Protein AF-A0A8X6ICJ5-F1 (afdb_monomer_lite)

Structure (mmCIF, N/CA/C/O backbone):
data_AF-A0A8X6ICJ5-F1
#
_entry.id   AF-A0A8X6ICJ5-F1
#
loop_
_atom_site.group_PDB
_atom_site.id
_atom_site.type_symbol
_atom_site.label_atom_id
_atom_site.label_alt_id
_atom_site.label_comp_id
_atom_site.label_asym_id
_atom_site.label_entity_id
_atom_site.label_seq_id
_atom_site.pdbx_PDB_ins_code
_atom_site.Cartn_x
_atom_site.Cartn_y
_atom_site.Cartn_z
_atom_site.occupancy
_atom_site.B_iso_or_equiv
_atom_site.auth_seq_id
_atom_site.auth_comp_id
_atom_site.auth_asym_id
_atom_site.auth_atom_id
_atom_site.pdbx_PDB_model_num
ATOM 1 N N . TYR A 1 1 ? -25.015 -8.197 29.674 1.00 78.00 1 TYR A N 1
ATOM 2 C CA . TYR A 1 1 ? -25.598 -6.881 29.343 1.00 78.00 1 TYR A CA 1
ATOM 3 C C . TYR A 1 1 ? -24.440 -5.969 29.010 1.00 78.00 1 TYR A C 1
ATOM 5 O O . TYR A 1 1 ? -23.506 -5.982 29.797 1.00 78.00 1 TYR A O 1
ATOM 13 N N . CYS A 1 2 ? -24.484 -5.251 27.887 1.00 86.50 2 CYS A N 1
ATOM 14 C CA . CYS A 1 2 ? -23.475 -4.249 27.548 1.00 86.50 2 CYS A CA 1
ATOM 15 C C . CYS A 1 2 ? -23.922 -2.860 27.989 1.00 86.50 2 CYS A C 1
ATOM 17 O O . CYS A 1 2 ? -25.074 -2.483 27.778 1.00 86.50 2 CYS A O 1
ATOM 19 N N . THR A 1 3 ? -22.989 -2.091 28.534 1.00 87.25 3 THR A N 1
ATOM 20 C CA . THR A 1 3 ? -23.179 -0.684 28.888 1.00 87.25 3 THR A CA 1
ATOM 21 C C . THR A 1 3 ? -23.339 0.183 27.636 1.00 87.25 3 THR A C 1
ATOM 23 O O . THR A 1 3 ? -24.138 1.114 27.643 1.00 87.25 3 THR A O 1
ATOM 26 N N . ASN A 1 4 ? -22.638 -0.148 26.544 1.00 87.50 4 ASN A N 1
ATOM 27 C CA . ASN A 1 4 ? -22.685 0.568 25.264 1.00 87.50 4 ASN A CA 1
ATOM 28 C C . ASN A 1 4 ? -22.973 -0.374 24.085 1.00 87.50 4 ASN A C 1
ATOM 30 O O . ASN A 1 4 ? -22.775 -1.581 24.173 1.00 87.50 4 ASN A O 1
ATOM 34 N N . SER A 1 5 ? -23.426 0.177 22.957 1.00 93.12 5 SER A N 1
ATOM 35 C CA . SER A 1 5 ? -23.643 -0.613 21.736 1.00 93.12 5 SER A CA 1
ATOM 36 C C . SER A 1 5 ? -22.327 -0.868 20.995 1.00 93.12 5 SER A C 1
ATOM 38 O O . SER A 1 5 ? -21.602 0.080 20.699 1.00 93.12 5 SER A O 1
ATOM 40 N N . CYS A 1 6 ? -22.052 -2.129 20.653 1.00 95.81 6 CYS A N 1
ATOM 41 C CA . CYS A 1 6 ? -20.956 -2.513 19.761 1.00 95.81 6 CYS A CA 1
ATOM 42 C C . CYS A 1 6 ? -21.420 -2.337 18.305 1.00 95.81 6 CYS A C 1
ATOM 44 O O . CYS A 1 6 ? -22.305 -3.063 17.860 1.00 95.81 6 CYS A O 1
ATOM 46 N N . ILE A 1 7 ? -20.878 -1.355 17.576 1.00 96.12 7 ILE A N 1
ATOM 47 C CA . ILE A 1 7 ? -21.365 -0.987 16.232 1.00 96.12 7 ILE A CA 1
ATOM 48 C C . ILE A 1 7 ? -20.957 -2.036 15.192 1.00 96.12 7 ILE A C 1
ATOM 50 O O . ILE A 1 7 ? -21.817 -2.620 14.538 1.00 96.12 7 ILE A O 1
ATOM 54 N N . HIS A 1 8 ? -19.656 -2.309 15.074 1.00 96.81 8 HIS A N 1
ATOM 55 C CA . HIS A 1 8 ? -19.109 -3.374 14.228 1.00 96.81 8 HIS A CA 1
ATOM 56 C C . HIS A 1 8 ? -18.553 -4.510 15.083 1.00 96.81 8 HIS A C 1
ATOM 58 O O . HIS A 1 8 ? -17.367 -4.818 15.031 1.00 96.81 8 HIS A O 1
ATOM 64 N N . GLY A 1 9 ? -19.388 -5.105 15.931 1.00 95.56 9 GLY A N 1
ATOM 65 C CA . GLY A 1 9 ? -18.935 -6.143 16.850 1.00 95.56 9 GLY A CA 1
ATOM 66 C C . GLY A 1 9 ? -20.060 -6.780 17.644 1.00 95.56 9 GLY A C 1
ATOM 67 O O . GLY A 1 9 ? -21.234 -6.452 17.468 1.00 95.56 9 GLY A O 1
ATOM 68 N N . ILE A 1 10 ? -19.683 -7.687 18.537 1.00 95.69 10 ILE A N 1
ATOM 69 C CA . ILE A 1 10 ? -20.600 -8.340 19.466 1.00 95.69 10 ILE A CA 1
ATOM 70 C C . ILE A 1 10 ? -20.244 -7.993 20.909 1.00 95.69 10 ILE A C 1
ATOM 72 O O . ILE A 1 10 ? -19.088 -7.781 21.264 1.00 95.69 10 ILE A O 1
ATOM 76 N N . CYS A 1 11 ? -21.274 -7.923 21.745 1.00 95.88 11 CYS A N 1
ATOM 77 C CA . CYS A 1 11 ? -21.139 -7.713 23.177 1.00 95.88 11 CYS A CA 1
ATOM 78 C C . CYS A 1 11 ? -20.633 -8.992 23.848 1.00 95.88 11 CYS A C 1
ATOM 80 O O . CYS A 1 11 ? -21.351 -9.995 23.834 1.00 95.88 11 CYS A O 1
ATOM 82 N N . VAL A 1 12 ? -19.45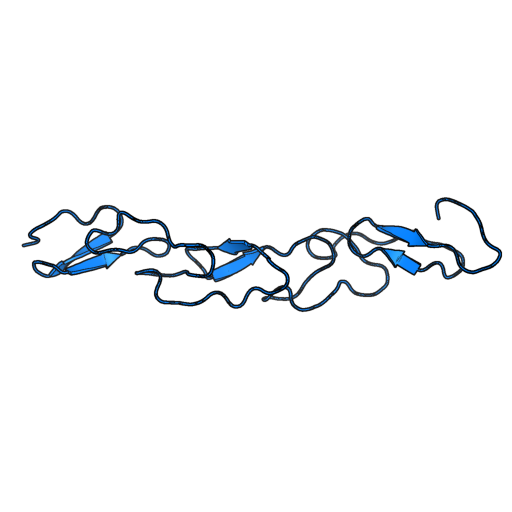5 -8.947 24.471 1.00 95.31 12 VAL A N 1
ATOM 83 C CA . VAL A 1 12 ? -18.891 -10.094 25.210 1.00 95.31 12 VAL A CA 1
ATOM 84 C C . VAL A 1 12 ? -18.800 -9.840 26.715 1.00 95.31 12 VAL A C 1
ATOM 86 O O . VAL A 1 12 ? -18.802 -10.784 27.502 1.00 95.31 12 VAL A O 1
ATOM 89 N N . GLY A 1 13 ? -18.848 -8.575 27.137 1.00 93.25 13 GLY A N 1
ATOM 90 C CA . GLY A 1 13 ? -18.876 -8.175 28.540 1.00 93.25 13 GLY A CA 1
ATOM 91 C C . GLY A 1 13 ? -19.542 -6.811 28.740 1.00 93.25 13 GLY A C 1
ATOM 92 O O . GLY A 1 13 ? -19.903 -6.153 27.771 1.00 93.25 13 GLY A O 1
ATOM 93 N N . PRO A 1 14 ? -19.733 -6.355 29.990 1.00 89.31 14 PRO A N 1
ATOM 94 C CA . PRO A 1 14 ? -20.376 -5.071 30.276 1.00 89.31 14 PRO A CA 1
ATOM 95 C C . PRO A 1 14 ? -19.717 -3.877 29.586 1.00 89.31 14 PRO A C 1
ATOM 97 O O . PRO A 1 14 ? -20.409 -3.010 29.060 1.00 89.31 14 PRO A O 1
ATOM 100 N N . GLU A 1 15 ? -18.391 -3.858 29.539 1.00 88.31 15 GLU A N 1
ATOM 101 C CA . GLU A 1 15 ? -17.601 -2.794 28.911 1.00 88.31 15 GLU A CA 1
ATOM 102 C C . GLU A 1 15 ? -16.699 -3.344 27.800 1.00 88.31 15 GLU A C 1
ATOM 104 O O . GLU A 1 15 ? -15.710 -2.720 27.429 1.00 88.31 15 GLU A O 1
ATOM 109 N N . GLU A 1 16 ? -17.035 -4.526 27.278 1.00 92.69 16 GLU A N 1
ATOM 110 C CA . GLU A 1 16 ? -16.178 -5.262 26.357 1.00 92.69 16 GLU A CA 1
ATOM 111 C C . GLU A 1 16 ? -16.951 -5.673 25.103 1.00 92.69 16 GLU A C 1
ATOM 113 O O . GLU A 1 16 ? -17.948 -6.405 25.155 1.00 92.69 16 GLU A O 1
ATOM 118 N N . CYS A 1 17 ? -16.460 -5.181 23.968 1.00 95.88 17 CYS A N 1
ATOM 119 C CA . CYS A 1 17 ? -16.925 -5.534 22.638 1.00 95.88 17 CYS A CA 1
ATOM 120 C C . CYS A 1 17 ? -15.849 -6.353 21.928 1.00 95.88 17 CYS A C 1
ATOM 122 O O . CYS A 1 17 ? -14.687 -5.956 21.908 1.00 95.88 17 CYS A O 1
ATOM 124 N N . GLU A 1 18 ? -16.244 -7.441 21.278 1.00 96.69 18 GLU A N 1
ATOM 125 C CA . GLU A 1 18 ? -15.406 -8.144 20.311 1.00 96.69 18 GLU A CA 1
ATOM 126 C C . GLU A 1 18 ? -15.696 -7.576 18.917 1.00 96.69 18 GLU A C 1
ATOM 128 O O . GLU A 1 18 ? -16.799 -7.736 18.382 1.00 96.69 18 GLU A O 1
ATOM 133 N N . CYS A 1 19 ? -14.731 -6.853 18.349 1.00 97.62 19 CYS A N 1
ATOM 134 C CA . CYS A 1 19 ? -14.911 -6.172 17.071 1.00 97.62 19 CYS A CA 1
ATOM 135 C C . CYS A 1 19 ? -14.700 -7.098 15.874 1.00 97.62 19 CYS A C 1
ATOM 137 O O . CYS A 1 19 ? -13.796 -7.932 15.850 1.00 97.62 19 CYS A O 1
ATOM 139 N N . GLN A 1 20 ? -15.502 -6.881 14.836 1.00 98.31 20 GLN A N 1
ATOM 140 C CA . GLN A 1 20 ? -15.286 -7.463 13.520 1.00 98.31 20 GLN A CA 1
ATOM 141 C C . GLN A 1 20 ? -13.932 -6.998 12.955 1.00 98.31 20 GLN A C 1
ATOM 143 O O . GLN A 1 20 ? -13.511 -5.867 13.224 1.00 98.31 20 GLN A O 1
ATOM 148 N N . PRO A 1 21 ? -13.243 -7.831 12.153 1.00 98.12 21 PRO A N 1
ATOM 149 C CA . PRO A 1 21 ? -11.983 -7.434 11.542 1.00 98.12 21 PRO A CA 1
ATOM 150 C C . PRO A 1 21 ? -12.118 -6.158 10.704 1.00 98.12 21 PRO A C 1
ATOM 152 O O . PRO A 1 21 ? -13.097 -5.981 9.980 1.00 98.12 21 PRO A O 1
ATOM 155 N N . GLY A 1 22 ? -11.128 -5.271 10.808 1.00 98.19 22 GLY A N 1
ATOM 156 C CA . GLY A 1 22 ? -11.150 -3.948 10.176 1.00 98.19 22 GLY A CA 1
ATOM 157 C C . GLY A 1 22 ? -11.694 -2.831 11.062 1.00 98.19 22 GLY A C 1
ATOM 158 O O . GLY A 1 22 ? -11.629 -1.665 10.662 1.00 98.19 22 GLY A O 1
ATOM 159 N N . PHE A 1 23 ? -12.163 -3.160 12.267 1.00 98.31 23 PHE A N 1
ATOM 160 C CA . PHE A 1 23 ? -12.669 -2.199 13.239 1.00 98.31 23 PHE A CA 1
ATOM 161 C C . PHE A 1 23 ? -12.054 -2.400 14.624 1.00 98.31 23 PHE A C 1
ATOM 163 O O . PHE A 1 23 ? -11.670 -3.505 15.015 1.00 98.31 23 PHE A O 1
ATOM 170 N N . GLY A 1 24 ? -12.011 -1.312 15.385 1.00 96.31 24 GLY A N 1
ATOM 171 C CA . GLY A 1 24 ? -11.557 -1.295 16.765 1.00 96.31 24 GLY A CA 1
ATOM 172 C C . GLY A 1 24 ? -12.164 -0.156 17.577 1.00 96.31 24 GLY A C 1
ATOM 173 O O . GLY A 1 24 ? -13.108 0.527 17.158 1.00 96.31 24 GLY A O 1
ATOM 174 N N . GLY A 1 25 ? -11.594 0.036 18.763 1.00 94.44 25 GLY A N 1
ATOM 175 C CA . GLY A 1 25 ? -12.076 0.975 19.769 1.00 94.44 25 GLY A CA 1
ATOM 176 C C . GLY A 1 25 ? -13.138 0.366 20.694 1.00 94.44 25 GLY A C 1
ATOM 177 O O . GLY A 1 25 ? -13.694 -0.688 20.390 1.00 94.44 25 GLY A O 1
ATOM 178 N N . PRO A 1 26 ? -13.468 1.037 21.814 1.00 93.88 26 PRO A N 1
ATOM 179 C CA . PRO A 1 26 ? -14.310 0.460 22.871 1.00 93.88 26 PRO A CA 1
ATOM 180 C C . PRO A 1 26 ? -15.714 0.035 22.421 1.00 93.88 26 PRO A C 1
ATOM 182 O O . PRO A 1 26 ? -16.337 -0.811 23.052 1.00 93.88 26 PRO A O 1
ATOM 185 N N . THR A 1 27 ? -16.226 0.630 21.341 1.00 95.31 27 THR A N 1
ATOM 186 C CA . THR A 1 27 ? -17.551 0.343 20.770 1.00 95.31 27 THR A CA 1
ATOM 187 C C . THR A 1 27 ? -17.487 -0.145 19.322 1.00 95.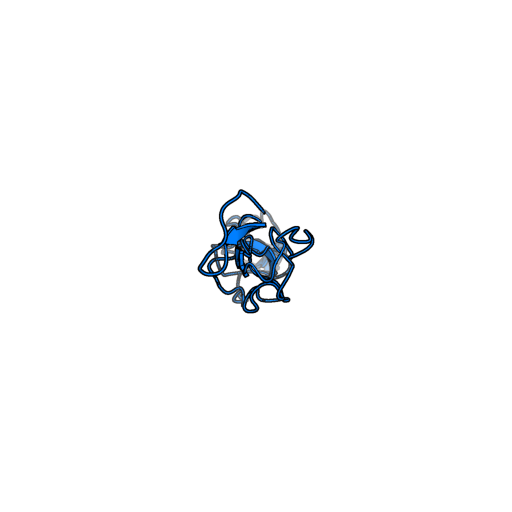31 27 THR A C 1
ATOM 189 O O . THR A 1 27 ? -18.512 -0.176 18.640 1.00 95.31 27 THR A O 1
ATOM 192 N N . CYS A 1 28 ? -16.304 -0.531 18.828 1.00 96.94 28 CYS A N 1
ATOM 193 C CA . CYS A 1 28 ? -16.096 -0.984 17.448 1.00 96.94 28 CYS A CA 1
ATOM 194 C C . CYS A 1 28 ? -16.592 0.018 16.389 1.00 96.94 28 CYS A C 1
ATOM 196 O O . CYS A 1 28 ? -17.199 -0.373 15.394 1.00 96.94 28 CYS A O 1
ATOM 198 N N . ASN A 1 29 ? -16.409 1.319 16.625 1.00 96.75 29 ASN A N 1
ATOM 199 C CA . ASN A 1 29 ? -16.874 2.391 15.737 1.00 96.75 29 ASN A CA 1
ATOM 200 C C . ASN A 1 29 ? -15.741 3.067 14.948 1.00 96.75 29 ASN A C 1
ATOM 202 O O . ASN A 1 29 ? -15.996 4.013 14.205 1.00 96.75 29 ASN A O 1
ATOM 206 N N . ILE A 1 30 ? -14.500 2.608 15.118 1.00 96.88 30 ILE A N 1
ATOM 207 C CA . ILE A 1 30 ? -13.318 3.163 14.461 1.00 96.88 30 ILE A CA 1
ATOM 208 C C . ILE A 1 30 ? -12.809 2.131 13.461 1.00 96.88 30 ILE A C 1
ATOM 210 O O . ILE A 1 30 ? -12.520 0.999 13.837 1.00 96.88 30 ILE A O 1
ATOM 214 N N . SER A 1 31 ? -12.689 2.514 12.192 1.00 97.12 31 SER A N 1
ATOM 215 C CA . SER A 1 31 ? -11.974 1.707 11.200 1.00 97.12 31 SER A CA 1
ATOM 216 C C . SER A 1 31 ? -10.484 1.664 11.517 1.00 97.12 31 SER A C 1
ATOM 218 O O . S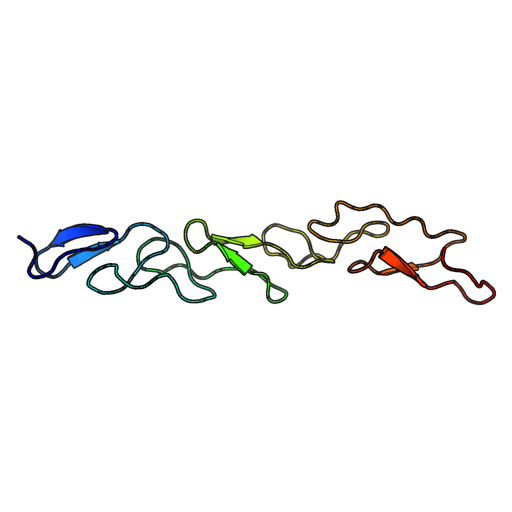ER A 1 31 ? -9.933 2.651 12.013 1.00 97.12 31 SER A O 1
ATOM 220 N N . CYS A 1 32 ? -9.822 0.546 11.216 1.00 97.94 32 CYS A N 1
ATOM 221 C CA . CYS A 1 32 ? -8.407 0.420 11.534 1.00 97.94 32 CYS A CA 1
ATOM 222 C C . CYS A 1 32 ? -7.568 1.533 10.898 1.00 97.94 32 CYS A C 1
ATOM 224 O O . CYS A 1 32 ? -7.755 1.857 9.721 1.00 97.94 32 CYS A O 1
ATOM 226 N N . PRO A 1 33 ? -6.649 2.138 11.672 1.00 95.81 33 PRO A N 1
ATOM 227 C CA . PRO A 1 33 ? -5.752 3.145 11.139 1.00 95.81 33 PRO A CA 1
ATOM 228 C C . PRO A 1 33 ? -4.781 2.516 10.136 1.00 95.81 33 PRO A C 1
ATOM 230 O O . PRO A 1 33 ? -4.502 1.316 10.180 1.00 95.81 33 PRO A O 1
ATOM 233 N N . SER A 1 34 ? -4.218 3.345 9.256 1.00 94.00 34 SER A N 1
ATOM 234 C CA . SER A 1 34 ? -3.198 2.910 8.301 1.00 94.00 34 SER A CA 1
ATOM 235 C C . SER A 1 34 ? -2.062 2.165 9.005 1.00 94.00 34 SER A C 1
ATOM 237 O O . SER A 1 34 ? -1.466 2.685 9.947 1.00 94.00 34 SER A O 1
ATOM 239 N N . GLY A 1 35 ? -1.749 0.961 8.523 1.00 95.31 35 GLY A N 1
ATOM 240 C CA . GLY A 1 35 ? -0.706 0.106 9.094 1.00 95.31 35 GLY A CA 1
ATOM 241 C C . GLY A 1 35 ? -1.193 -0.884 10.156 1.00 95.31 35 GLY A C 1
ATOM 242 O O . GLY A 1 35 ? -0.382 -1.669 10.638 1.00 95.31 35 GLY A O 1
ATOM 243 N N . LYS A 1 36 ? -2.489 -0.900 10.491 1.00 97.44 36 LYS A N 1
ATOM 244 C CA . LYS A 1 36 ? -3.102 -1.894 11.382 1.00 97.44 36 LYS A CA 1
ATOM 245 C C . LYS A 1 36 ? -4.223 -2.664 10.687 1.00 97.44 36 LYS A C 1
ATOM 247 O O . LYS A 1 36 ? -4.883 -2.135 9.796 1.00 97.44 36 LYS A O 1
ATOM 252 N N . TYR A 1 37 ? -4.471 -3.891 11.136 1.00 98.38 37 TYR A N 1
ATOM 253 C CA . TYR A 1 37 ? -5.557 -4.728 10.631 1.00 98.38 37 TYR A CA 1
ATOM 254 C C . TYR A 1 37 ? -6.068 -5.734 11.674 1.00 98.38 37 TYR A C 1
ATOM 256 O O . TYR A 1 37 ? -5.499 -5.892 12.758 1.00 98.38 37 TYR A O 1
ATOM 264 N N . GLY A 1 38 ? -7.139 -6.445 11.321 1.00 98.06 38 GLY A N 1
ATOM 265 C CA . GLY A 1 38 ? -7.751 -7.484 12.144 1.00 98.06 38 GLY A CA 1
ATOM 266 C C . GLY A 1 38 ? -8.790 -6.941 13.124 1.00 98.06 38 GLY A C 1
ATOM 267 O O . GLY A 1 38 ? -9.189 -5.778 13.059 1.00 98.06 38 GLY A O 1
ATOM 268 N N . SER A 1 39 ? -9.275 -7.809 14.011 1.00 97.19 39 SER A N 1
ATOM 269 C CA . SER A 1 39 ? -10.162 -7.418 15.110 1.00 97.19 39 SER A CA 1
ATOM 270 C C . SER A 1 39 ? -9.405 -6.521 16.081 1.00 97.19 39 SER A C 1
ATOM 272 O O . SER A 1 39 ? -8.235 -6.776 16.369 1.00 97.19 39 SER A O 1
ATOM 274 N N . GLN A 1 40 ? -10.059 -5.471 16.572 1.00 96.81 40 GLN A N 1
ATOM 275 C CA . GLN A 1 40 ? -9.460 -4.492 17.486 1.00 96.81 40 GLN A CA 1
ATOM 276 C C . GLN A 1 40 ? -8.249 -3.734 16.918 1.00 96.81 40 GLN A C 1
ATOM 278 O O . GLN A 1 40 ? -7.623 -2.954 17.632 1.00 96.81 40 GLN A O 1
ATOM 283 N N . CYS A 1 41 ? -7.927 -3.909 15.631 1.00 97.31 41 CYS A N 1
ATOM 284 C CA . CYS A 1 41 ? -6.773 -3.290 14.976 1.00 97.31 41 CYS A CA 1
ATOM 285 C C . CYS A 1 41 ? -5.440 -3.563 15.692 1.00 97.31 41 CYS A C 1
ATOM 287 O O . CYS A 1 41 ? -4.543 -2.718 15.711 1.00 97.31 41 CYS A O 1
ATOM 289 N N . GLU A 1 42 ? -5.309 -4.739 16.303 1.00 97.12 42 GLU A N 1
ATOM 290 C CA . GLU A 1 42 ? -4.142 -5.090 17.113 1.00 97.12 42 GLU A CA 1
ATOM 291 C C . GLU A 1 42 ? -2.946 -5.527 16.263 1.00 97.12 42 GLU A C 1
ATOM 293 O O . GLU A 1 42 ? -1.798 -5.364 16.682 1.00 97.12 42 GLU A O 1
ATOM 298 N N . ARG A 1 43 ? -3.189 -6.035 15.048 1.00 98.06 43 ARG A N 1
ATOM 299 C CA . ARG A 1 43 ? -2.141 -6.588 14.181 1.00 98.06 43 ARG A CA 1
ATOM 300 C C . ARG A 1 43 ? -1.511 -5.499 13.320 1.00 98.06 43 ARG A C 1
ATOM 302 O O . ARG A 1 43 ? -2.220 -4.687 12.735 1.00 98.06 43 ARG A O 1
ATOM 309 N N . ASP A 1 44 ? -0.186 -5.511 13.213 1.00 97.50 44 ASP A N 1
ATOM 310 C CA . ASP A 1 44 ? 0.581 -4.601 12.356 1.00 97.50 44 ASP A CA 1
ATOM 311 C C . ASP A 1 44 ? 0.729 -5.148 10.937 1.00 97.50 44 ASP A C 1
ATOM 313 O O . ASP A 1 44 ? 1.089 -6.309 10.732 1.00 97.50 44 ASP A O 1
ATOM 317 N N . CYS A 1 45 ? 0.476 -4.294 9.950 1.00 97.25 45 CYS A N 1
ATOM 318 C CA . CYS A 1 45 ? 0.712 -4.600 8.548 1.00 97.25 45 CYS A CA 1
ATOM 319 C C . CYS A 1 45 ? 2.213 -4.676 8.253 1.00 97.25 45 CYS A C 1
ATOM 321 O O . CYS A 1 45 ? 2.991 -3.843 8.714 1.00 97.25 45 CYS A O 1
ATOM 323 N N . ILE A 1 46 ? 2.605 -5.637 7.417 1.00 97.19 46 ILE A N 1
ATOM 324 C CA . ILE A 1 46 ? 4.007 -5.848 7.018 1.00 97.19 46 ILE A CA 1
ATOM 325 C C . ILE A 1 46 ? 4.390 -5.121 5.721 1.00 97.19 46 ILE A C 1
ATOM 327 O O . ILE A 1 46 ? 5.545 -5.169 5.309 1.00 97.19 46 ILE A O 1
ATOM 331 N N . CYS A 1 47 ? 3.424 -4.456 5.082 1.00 97.62 47 CYS A N 1
ATOM 332 C CA . CYS A 1 47 ? 3.570 -3.875 3.755 1.00 97.62 47 CYS A CA 1
ATOM 333 C C . CYS A 1 47 ? 4.698 -2.832 3.688 1.00 97.62 47 CYS A C 1
ATOM 335 O O . CYS A 1 47 ? 4.707 -1.846 4.428 1.00 97.62 47 CYS A O 1
ATOM 337 N N . GLN A 1 48 ? 5.609 -3.020 2.741 1.00 96.75 48 GLN A N 1
ATOM 338 C CA . GLN A 1 48 ? 6.730 -2.144 2.433 1.00 96.75 48 GLN A CA 1
ATOM 339 C C . GLN A 1 48 ? 6.370 -1.140 1.331 1.00 96.75 48 GLN A C 1
ATOM 341 O O . GLN A 1 48 ? 5.254 -1.106 0.810 1.00 96.75 48 GLN A O 1
ATOM 346 N N . ASN A 1 49 ? 7.311 -0.251 1.002 1.00 96.06 49 ASN A N 1
ATOM 347 C CA . ASN A 1 49 ? 7.208 0.680 -0.131 1.00 96.06 49 ASN A CA 1
ATOM 348 C C . ASN A 1 49 ? 5.935 1.548 -0.146 1.00 96.06 49 ASN A C 1
ATOM 350 O O . ASN A 1 49 ? 5.462 2.006 -1.191 1.00 96.06 49 ASN A O 1
ATOM 354 N N . LYS A 1 50 ? 5.400 1.845 1.050 1.00 94.25 50 LYS A N 1
ATOM 355 C CA . LYS A 1 50 ? 4.163 2.618 1.250 1.00 94.25 50 LYS A CA 1
ATOM 356 C C . LYS A 1 50 ? 2.965 1.994 0.516 1.00 94.25 50 LYS A C 1
ATOM 358 O O . LYS A 1 50 ? 2.120 2.740 0.010 1.00 94.25 50 LYS A O 1
ATOM 363 N N . ALA A 1 51 ? 2.943 0.667 0.397 1.00 95.88 51 ALA A N 1
ATOM 364 C CA . ALA A 1 51 ? 1.801 -0.086 -0.096 1.00 95.88 51 ALA A CA 1
ATOM 365 C C . ALA A 1 51 ? 0.604 0.058 0.855 1.00 95.88 51 ALA A C 1
ATOM 367 O O . ALA A 1 51 ? 0.757 0.359 2.043 1.00 95.88 51 ALA A O 1
ATOM 368 N N . LEU A 1 52 ? -0.598 -0.108 0.306 1.00 95.19 52 LEU A N 1
ATOM 369 C CA . LEU A 1 52 ? -1.822 -0.084 1.101 1.00 95.19 52 LEU A CA 1
ATOM 370 C C . LEU A 1 52 ? -2.020 -1.452 1.746 1.00 95.19 52 LEU A C 1
ATOM 372 O O . LEU A 1 52 ? -1.725 -2.470 1.131 1.00 95.19 52 LEU A O 1
ATOM 376 N N . CYS A 1 53 ? -2.524 -1.463 2.973 1.00 96.50 53 CYS A N 1
ATOM 377 C CA . CYS A 1 53 ? -2.837 -2.682 3.703 1.00 96.50 53 CYS A CA 1
ATOM 378 C C . CYS A 1 53 ? -4.347 -2.787 3.877 1.00 96.50 53 CYS A C 1
ATOM 380 O O . CYS A 1 53 ? -4.992 -1.817 4.281 1.00 96.50 53 CYS A O 1
ATOM 382 N N . ASP A 1 54 ? -4.898 -3.955 3.582 1.00 97.88 54 ASP A N 1
ATOM 383 C CA . ASP A 1 54 ? -6.298 -4.251 3.822 1.00 97.88 54 ASP A CA 1
ATOM 384 C C . ASP A 1 54 ? -6.563 -4.354 5.341 1.00 97.88 54 ASP A C 1
ATOM 386 O O . ASP A 1 54 ? -5.942 -5.176 6.019 1.00 97.88 54 ASP A O 1
ATOM 390 N N . PRO A 1 55 ? -7.476 -3.547 5.911 1.00 97.56 55 PRO A N 1
ATOM 391 C CA . PRO A 1 55 ? -7.687 -3.492 7.358 1.00 97.56 55 PRO A CA 1
ATOM 392 C C . PRO A 1 55 ? -8.354 -4.759 7.920 1.00 97.56 55 PRO A C 1
ATOM 394 O O . PRO A 1 55 ? -8.330 -4.983 9.130 1.00 97.56 55 PRO A O 1
ATOM 397 N N . VAL A 1 56 ? -8.941 -5.608 7.075 1.00 97.94 56 VAL A N 1
ATOM 398 C CA . VAL A 1 56 ? -9.627 -6.842 7.485 1.00 97.94 56 VAL A CA 1
ATOM 399 C C . VAL A 1 56 ? -8.631 -8.003 7.526 1.00 97.94 56 VAL A C 1
ATOM 401 O O . VAL A 1 56 ? -8.528 -8.711 8.527 1.00 97.94 56 VAL A O 1
ATOM 404 N N . THR A 1 57 ? -7.881 -8.184 6.442 1.00 97.50 57 THR A N 1
ATOM 405 C CA . THR A 1 57 ? -7.042 -9.360 6.166 1.00 97.50 57 THR A CA 1
ATOM 406 C C . THR A 1 57 ? -5.553 -9.118 6.386 1.00 97.50 57 THR A C 1
ATOM 408 O O . THR A 1 57 ? -4.819 -10.072 6.638 1.00 97.50 57 THR A O 1
ATOM 411 N N . GLY A 1 58 ? -5.102 -7.864 6.306 1.00 97.25 58 GLY A N 1
ATOM 412 C CA . GLY A 1 58 ? -3.689 -7.491 6.342 1.00 97.25 58 GLY A CA 1
ATOM 413 C C . GLY A 1 58 ? -2.965 -7.639 5.003 1.00 97.25 58 GLY A C 1
ATOM 414 O O . GLY A 1 58 ? -1.749 -7.460 4.956 1.00 97.25 58 GLY A O 1
ATOM 415 N N . ALA A 1 59 ? -3.679 -7.987 3.927 1.00 97.31 59 ALA A N 1
ATOM 416 C CA . ALA A 1 59 ? -3.094 -8.157 2.602 1.00 97.31 59 ALA A CA 1
ATOM 417 C C . ALA A 1 59 ? -2.577 -6.825 2.039 1.00 97.31 59 ALA A C 1
ATOM 419 O O . ALA A 1 59 ? -3.209 -5.779 2.208 1.00 97.31 59 ALA A O 1
ATOM 420 N N . CYS A 1 60 ? -1.442 -6.870 1.343 1.00 97.19 60 CYS A N 1
ATOM 421 C CA . CYS A 1 60 ? -0.816 -5.686 0.774 1.00 97.19 60 CYS A CA 1
ATOM 422 C C . CYS A 1 60 ? -1.234 -5.479 -0.686 1.00 97.19 60 CYS A C 1
ATOM 424 O O . CYS A 1 60 ? -1.080 -6.362 -1.526 1.00 97.19 60 CYS A O 1
ATOM 426 N N . ALA A 1 61 ? -1.721 -4.282 -1.001 1.00 96.19 61 ALA A N 1
ATOM 427 C CA . ALA A 1 61 ? -1.904 -3.814 -2.367 1.00 96.19 61 ALA A CA 1
ATOM 428 C C . ALA A 1 61 ? -0.663 -3.015 -2.787 1.00 96.19 61 ALA A C 1
ATOM 430 O O . ALA A 1 61 ? -0.471 -1.859 -2.382 1.00 96.19 61 ALA A O 1
ATOM 431 N N . CYS A 1 62 ? 0.199 -3.663 -3.572 1.00 96.81 62 CYS A N 1
ATOM 432 C CA . CYS A 1 62 ? 1.475 -3.104 -3.996 1.00 96.81 62 CYS A CA 1
ATOM 433 C C . CYS A 1 62 ? 1.299 -1.928 -4.953 1.00 96.81 62 CYS A C 1
ATOM 435 O O . CYS A 1 62 ? 0.378 -1.871 -5.768 1.00 96.81 62 CYS A O 1
ATOM 437 N N . LYS A 1 63 ? 2.219 -0.967 -4.852 1.00 96.81 63 LYS A N 1
ATOM 438 C CA . LYS A 1 63 ? 2.345 0.101 -5.845 1.00 96.81 63 LYS A CA 1
ATOM 439 C C . LYS A 1 63 ? 2.996 -0.441 -7.119 1.00 96.81 63 LYS A C 1
ATOM 441 O O . LYS A 1 63 ? 3.681 -1.459 -7.042 1.00 96.81 63 LYS A O 1
ATOM 446 N N . PRO A 1 64 ? 2.838 0.243 -8.265 1.00 97.56 64 PRO A N 1
ATOM 447 C CA . PRO A 1 64 ? 3.501 -0.180 -9.488 1.00 97.56 64 PRO A CA 1
ATOM 448 C C . PRO A 1 64 ? 5.014 -0.282 -9.292 1.00 97.56 64 PRO A C 1
ATOM 450 O O . PRO A 1 64 ? 5.600 0.556 -8.598 1.00 97.56 64 PRO A O 1
ATOM 453 N N . GLY A 1 65 ? 5.627 -1.293 -9.901 1.00 97.44 65 GLY A N 1
ATOM 454 C CA . GLY A 1 65 ? 7.056 -1.571 -9.762 1.00 97.44 65 GLY A CA 1
ATOM 455 C C . GLY A 1 65 ? 7.437 -2.457 -8.577 1.00 97.44 65 GLY A C 1
ATOM 456 O O . GLY A 1 65 ? 8.622 -2.741 -8.424 1.00 97.44 65 GLY A O 1
ATOM 457 N N . TRP A 1 66 ? 6.466 -2.888 -7.766 1.00 98.06 66 TRP A N 1
ATOM 458 C CA . TRP A 1 66 ? 6.682 -3.759 -6.611 1.00 98.06 66 TRP A CA 1
ATOM 459 C C . TRP A 1 66 ? 5.731 -4.958 -6.622 1.00 98.06 66 TRP A C 1
ATOM 461 O O . TRP A 1 66 ? 4.569 -4.848 -7.024 1.00 98.06 66 TRP A O 1
ATOM 471 N N . GLN A 1 67 ? 6.221 -6.078 -6.107 1.00 96.69 67 GLN A N 1
ATOM 472 C CA . GLN A 1 67 ? 5.540 -7.358 -5.968 1.00 96.69 67 GLN A CA 1
ATOM 473 C C . GLN A 1 67 ? 5.937 -8.055 -4.654 1.00 96.69 67 GLN A C 1
ATOM 475 O O . GLN A 1 67 ? 6.610 -7.477 -3.797 1.00 96.69 67 GLN A O 1
ATOM 480 N N . GLY A 1 68 ? 5.461 -9.287 -4.478 1.00 95.75 68 GLY A N 1
ATOM 481 C CA . GLY A 1 68 ? 5.589 -10.042 -3.236 1.00 95.75 68 GLY A CA 1
ATOM 482 C C . GLY A 1 68 ? 4.436 -9.772 -2.266 1.00 95.75 68 GLY A C 1
ATOM 483 O O . GLY A 1 68 ? 3.674 -8.812 -2.405 1.00 95.75 68 GLY A O 1
ATOM 484 N N . SER A 1 69 ? 4.284 -10.638 -1.264 1.00 95.75 69 SER A N 1
ATOM 485 C CA . SER A 1 69 ? 3.180 -10.562 -0.294 1.00 95.75 69 SER A CA 1
ATOM 486 C C . SER A 1 69 ? 3.245 -9.329 0.613 1.00 95.75 69 SER A C 1
ATOM 488 O O . SER A 1 69 ? 2.209 -8.883 1.105 1.00 95.75 69 SER A O 1
ATOM 490 N N . ASP A 1 70 ? 4.437 -8.765 0.808 1.00 96.88 70 ASP A N 1
ATOM 491 C CA . ASP A 1 70 ? 4.690 -7.546 1.573 1.00 96.88 70 ASP A CA 1
ATOM 492 C C . ASP A 1 70 ? 5.118 -6.360 0.694 1.00 96.88 70 ASP A C 1
ATOM 494 O O . ASP A 1 70 ? 5.442 -5.298 1.220 1.00 96.88 70 ASP A O 1
ATOM 498 N N . CYS A 1 71 ? 5.099 -6.497 -0.634 1.00 97.62 71 CYS A N 1
ATOM 499 C CA . CYS A 1 71 ? 5.523 -5.458 -1.576 1.00 97.62 71 CYS A CA 1
ATOM 500 C C . CYS A 1 71 ? 6.986 -5.007 -1.416 1.00 97.62 71 CYS A C 1
ATOM 502 O O . CYS A 1 71 ? 7.299 -3.850 -1.719 1.00 97.62 71 CYS A O 1
ATOM 504 N N . SER A 1 72 ? 7.867 -5.865 -0.892 1.00 97.31 72 SER A N 1
ATOM 505 C CA . SER A 1 72 ? 9.296 -5.565 -0.722 1.00 97.31 72 SER A CA 1
ATOM 506 C C . SER A 1 72 ? 10.136 -5.839 -1.972 1.00 97.31 72 SER A C 1
ATOM 508 O O . SER A 1 72 ? 11.221 -5.273 -2.110 1.00 97.31 72 SER A O 1
ATOM 510 N N . GLU A 1 73 ? 9.633 -6.660 -2.891 1.00 97.06 73 GLU A N 1
ATOM 511 C CA . GLU A 1 73 ? 10.368 -7.119 -4.066 1.00 97.06 73 GLU A CA 1
ATOM 512 C C . GLU A 1 73 ? 10.082 -6.196 -5.255 1.00 97.06 73 GLU A C 1
ATOM 514 O O . GLU A 1 73 ? 8.915 -5.908 -5.529 1.00 97.06 73 GLU A O 1
ATOM 519 N N . PRO A 1 74 ? 11.099 -5.683 -5.967 1.00 96.25 74 PRO A N 1
ATOM 520 C CA . PRO A 1 74 ? 10.860 -4.976 -7.218 1.00 96.25 74 PRO A CA 1
ATOM 521 C C . PRO A 1 74 ? 10.328 -5.943 -8.287 1.00 96.25 74 PRO A C 1
ATOM 523 O O . PRO A 1 74 ? 10.474 -7.161 -8.163 1.00 96.25 74 PRO A O 1
ATOM 526 N N . CYS A 1 75 ? 9.732 -5.405 -9.353 1.00 96.56 75 CYS A N 1
ATOM 527 C CA . CYS A 1 75 ? 9.427 -6.222 -10.528 1.00 96.56 75 CYS A CA 1
ATOM 528 C C . CYS A 1 75 ? 10.688 -6.877 -11.092 1.00 96.56 75 CYS A C 1
ATOM 530 O O . CYS A 1 75 ? 11.747 -6.246 -11.137 1.00 96.56 75 CYS A O 1
ATOM 532 N N . ASP A 1 76 ? 10.539 -8.116 -11.556 1.00 94.50 76 ASP A N 1
ATOM 533 C CA . ASP A 1 76 ? 11.581 -8.804 -12.307 1.00 94.50 76 ASP A CA 1
ATOM 534 C C . ASP A 1 76 ? 11.903 -8.059 -13.607 1.00 94.50 76 ASP A C 1
ATOM 536 O O . ASP A 1 76 ? 11.056 -7.371 -14.190 1.00 94.50 76 ASP A O 1
ATOM 540 N N . ASP A 1 77 ? 13.137 -8.221 -14.082 1.00 91.06 77 ASP A N 1
ATOM 541 C CA . ASP A 1 77 ? 13.578 -7.611 -15.330 1.00 91.06 77 ASP A CA 1
ATOM 542 C C . ASP A 1 77 ? 12.646 -8.005 -16.484 1.00 91.06 77 ASP A C 1
ATOM 544 O O . ASP A 1 77 ? 12.380 -9.181 -16.737 1.00 91.06 77 ASP A O 1
ATOM 548 N N . GLY A 1 78 ? 12.160 -6.996 -17.207 1.00 92.75 78 GLY A N 1
ATOM 549 C CA . GLY A 1 78 ? 11.212 -7.183 -18.303 1.00 92.75 78 GLY A CA 1
ATOM 550 C C . GLY A 1 78 ? 9.742 -7.088 -17.899 1.00 92.75 78 GLY A C 1
ATOM 551 O O . GLY A 1 78 ? 8.897 -7.185 -18.785 1.00 92.75 78 GLY A O 1
ATOM 552 N N . TYR A 1 79 ? 9.427 -6.827 -16.626 1.00 96.12 79 TYR A N 1
ATOM 553 C CA . TYR A 1 79 ? 8.059 -6.611 -16.157 1.00 96.12 79 TYR A CA 1
ATOM 554 C C . TYR A 1 79 ? 7.871 -5.252 -15.480 1.00 96.12 79 TYR A C 1
ATOM 556 O O . TYR A 1 79 ? 8.796 -4.670 -14.911 1.00 96.12 79 TYR A O 1
ATOM 564 N N . TYR A 1 80 ? 6.649 -4.727 -15.541 1.00 97.44 80 TYR A N 1
ATOM 565 C CA . TYR A 1 80 ? 6.303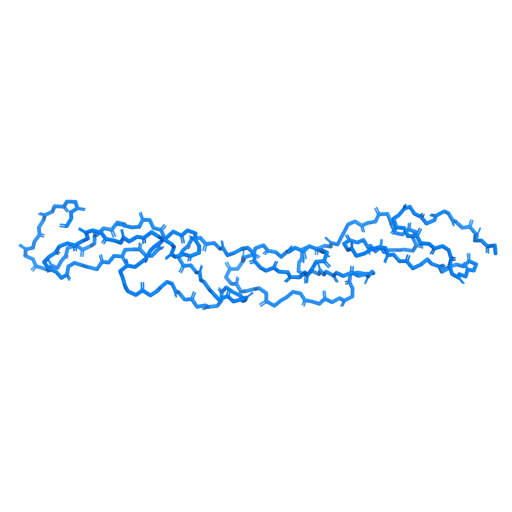 -3.443 -14.947 1.00 97.44 80 TYR A CA 1
ATOM 566 C C . TYR A 1 80 ? 4.832 -3.356 -14.515 1.00 97.44 80 TYR A C 1
ATOM 568 O O . TYR A 1 80 ? 4.002 -4.221 -14.803 1.00 97.44 80 TYR A O 1
ATOM 576 N N . GLY A 1 81 ? 4.492 -2.264 -13.829 1.00 96.94 81 GLY A N 1
ATOM 577 C CA . GLY A 1 81 ? 3.117 -1.926 -13.468 1.00 96.94 81 GLY A CA 1
ATOM 578 C C . GLY A 1 81 ? 2.664 -2.529 -12.137 1.00 96.94 81 GLY A C 1
ATOM 579 O O . GLY A 1 81 ? 3.477 -2.917 -11.298 1.00 96.94 81 GLY A O 1
ATOM 580 N N . TYR A 1 82 ? 1.349 -2.542 -11.905 1.00 95.69 82 TYR A N 1
ATOM 581 C CA . TYR A 1 82 ? 0.760 -3.184 -10.725 1.00 95.69 82 TYR A CA 1
ATOM 582 C C . TYR A 1 82 ? 0.957 -4.694 -10.796 1.00 95.69 82 TYR A C 1
ATOM 584 O O . TYR A 1 82 ? 0.748 -5.282 -11.854 1.00 95.69 82 TYR A O 1
ATOM 592 N N . HIS A 1 83 ? 1.363 -5.290 -9.673 1.00 91.06 83 HIS A N 1
ATOM 593 C CA . HIS A 1 83 ? 1.649 -6.724 -9.565 1.00 91.06 83 HIS A CA 1
ATOM 594 C C . HIS A 1 83 ? 2.679 -7.249 -10.584 1.00 91.06 83 HIS A C 1
ATOM 596 O O . HIS A 1 83 ? 2.812 -8.457 -10.729 1.00 91.06 83 HIS A O 1
ATOM 602 N N . CYS A 1 84 ? 3.410 -6.360 -11.271 1.00 95.75 84 CYS A N 1
ATOM 603 C CA . CYS A 1 84 ? 4.388 -6.712 -12.300 1.00 95.75 84 CYS A CA 1
ATOM 604 C C . CYS A 1 84 ? 3.812 -7.587 -13.429 1.00 95.75 84 CYS A C 1
ATOM 606 O O . CYS A 1 84 ? 4.509 -8.406 -14.011 1.00 95.75 84 CYS A O 1
ATOM 608 N N . GLU A 1 85 ? 2.530 -7.414 -13.762 1.00 95.69 85 GLU A N 1
ATOM 609 C CA . GLU A 1 85 ? 1.842 -8.257 -14.753 1.00 95.69 85 GLU A CA 1
ATOM 610 C C . GLU A 1 85 ? 2.022 -7.782 -16.207 1.00 95.69 85 GLU A C 1
ATOM 612 O O . GLU A 1 85 ? 1.539 -8.432 -17.133 1.00 95.69 85 GLU A O 1
ATOM 617 N N . GLN A 1 86 ? 2.675 -6.637 -16.440 1.00 96.81 86 GLN A N 1
ATOM 618 C CA . GLN A 1 86 ? 2.865 -6.087 -17.786 1.00 96.81 86 GLN A CA 1
ATOM 619 C C . GLN A 1 86 ? 4.282 -6.353 -18.288 1.00 96.81 86 GLN A C 1
ATOM 621 O O . GLN A 1 86 ? 5.246 -6.008 -17.615 1.00 96.81 86 GLN A O 1
ATOM 626 N N . GLU A 1 87 ? 4.407 -6.904 -19.494 1.00 96.00 87 GLU A N 1
ATOM 627 C CA . GLU A 1 87 ? 5.698 -7.155 -20.142 1.00 96.00 87 GLU A CA 1
ATOM 628 C C . GLU A 1 87 ? 6.241 -5.904 -20.846 1.00 96.00 87 GLU A C 1
ATOM 630 O O . GLU A 1 87 ? 5.555 -5.249 -21.641 1.00 96.00 87 GLU A O 1
ATOM 635 N N . CYS A 1 88 ? 7.510 -5.601 -20.597 1.00 94.31 88 CYS A N 1
ATOM 636 C CA . CYS A 1 88 ? 8.258 -4.560 -21.280 1.00 94.31 88 CYS A CA 1
ATOM 637 C C . CYS A 1 88 ? 8.524 -4.936 -22.740 1.00 94.31 88 CYS A C 1
ATOM 639 O O . CYS A 1 88 ? 8.789 -6.087 -23.075 1.00 94.31 88 CYS A O 1
ATOM 641 N N . ARG A 1 89 ? 8.517 -3.931 -23.620 1.00 93.00 89 ARG A N 1
ATOM 642 C CA . ARG A 1 89 ? 8.758 -4.103 -25.065 1.00 93.00 89 ARG A CA 1
ATOM 643 C C . ARG A 1 89 ? 10.068 -3.479 -25.538 1.00 93.00 89 ARG A C 1
ATOM 645 O O . ARG A 1 89 ? 10.208 -3.183 -26.719 1.00 93.00 89 ARG A O 1
ATOM 652 N N . CYS A 1 90 ? 10.983 -3.238 -24.607 1.00 90.31 90 CYS A N 1
ATOM 653 C CA . CYS A 1 90 ? 12.251 -2.585 -24.889 1.00 90.31 90 CYS A CA 1
ATOM 654 C C . CYS A 1 90 ? 13.131 -3.473 -25.772 1.00 90.31 90 CYS A C 1
ATOM 656 O O . CYS A 1 90 ? 13.234 -4.681 -25.551 1.00 90.31 90 CYS A O 1
ATOM 658 N N . GLU A 1 91 ? 13.769 -2.873 -26.770 1.00 87.38 91 GLU A N 1
ATOM 659 C CA . GLU A 1 91 ? 14.600 -3.574 -27.744 1.00 87.38 91 GLU A CA 1
ATOM 660 C C . GLU A 1 91 ? 16.089 -3.272 -27.521 1.00 8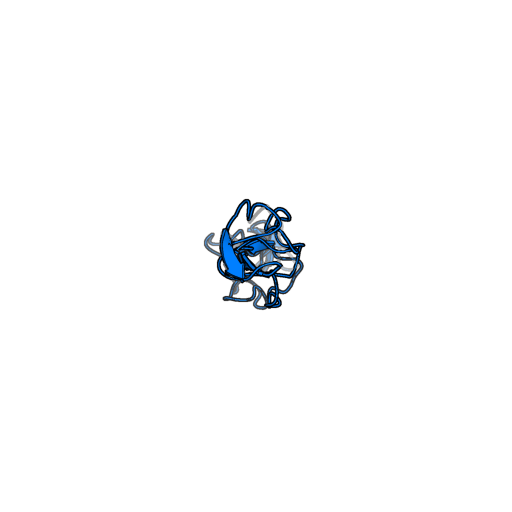7.38 91 GLU A C 1
ATOM 662 O O . GLU A 1 91 ? 16.478 -2.401 -26.745 1.00 87.38 91 GLU A O 1
ATOM 667 N N . ASN A 1 92 ? 16.964 -4.007 -28.214 1.00 85.69 92 ASN A N 1
ATOM 668 C CA . ASN A 1 92 ? 18.410 -3.737 -28.263 1.00 85.69 92 ASN A CA 1
ATOM 669 C C . ASN A 1 92 ? 19.117 -3.677 -26.889 1.00 85.69 92 ASN A C 1
ATOM 671 O O . ASN A 1 92 ? 20.151 -3.023 -26.749 1.00 85.69 92 ASN A O 1
ATOM 675 N N . GLY A 1 93 ? 18.580 -4.369 -25.879 1.00 81.19 93 GLY A N 1
ATOM 676 C CA . GLY A 1 93 ? 19.138 -4.378 -24.523 1.00 81.19 93 GLY A CA 1
ATOM 677 C C . GLY A 1 93 ? 18.876 -3.096 -23.725 1.00 81.19 93 GLY A C 1
ATOM 678 O O . GLY A 1 93 ? 19.611 -2.823 -22.778 1.00 81.19 93 GLY A O 1
ATOM 679 N N . ALA A 1 94 ? 17.872 -2.300 -24.105 1.00 88.31 94 ALA A N 1
ATOM 680 C CA . ALA A 1 94 ? 17.397 -1.179 -23.301 1.00 88.31 94 ALA A CA 1
ATOM 681 C C . ALA A 1 94 ? 16.799 -1.660 -21.966 1.00 88.31 94 ALA A C 1
ATOM 683 O O . ALA A 1 94 ? 16.123 -2.689 -21.903 1.00 88.31 94 ALA A O 1
ATOM 684 N N . SER A 1 95 ? 17.044 -0.904 -20.893 1.00 89.62 95 SER A N 1
ATOM 685 C CA . SER A 1 95 ? 16.471 -1.190 -19.576 1.00 89.62 95 SER A CA 1
ATOM 686 C C . SER A 1 95 ? 15.035 -0.688 -19.494 1.00 89.62 95 SER A C 1
ATOM 688 O O . SER A 1 95 ? 14.702 0.354 -20.056 1.00 89.62 95 SER A O 1
ATOM 690 N N . CYS A 1 96 ? 14.186 -1.410 -18.769 1.00 93.19 96 CYS A N 1
ATOM 691 C CA . CYS A 1 96 ? 12.783 -1.056 -18.604 1.00 93.19 96 CYS A CA 1
ATOM 692 C C . CYS A 1 96 ? 12.515 -0.461 -17.222 1.00 93.19 96 CYS A C 1
ATOM 694 O O . CYS A 1 96 ? 12.966 -0.987 -16.207 1.00 93.19 96 CYS A O 1
ATOM 696 N N . ASN A 1 97 ? 11.743 0.620 -17.170 1.00 94.75 97 ASN A N 1
ATOM 697 C CA . ASN A 1 97 ? 11.279 1.185 -15.916 1.00 94.75 97 ASN A CA 1
ATOM 698 C C . ASN A 1 97 ? 10.166 0.300 -15.310 1.00 94.75 97 ASN A C 1
ATOM 700 O O . ASN A 1 97 ? 9.101 0.183 -15.919 1.00 94.75 97 ASN A O 1
ATOM 704 N N . PRO A 1 98 ? 10.330 -0.240 -14.090 1.00 95.06 98 PRO A N 1
ATOM 705 C CA . PRO A 1 98 ? 9.370 -1.182 -13.503 1.00 95.06 98 PRO A CA 1
ATOM 706 C C . PRO A 1 98 ? 8.035 -0.528 -13.100 1.00 95.06 98 PRO A C 1
ATOM 708 O O . PRO A 1 98 ? 7.039 -1.207 -12.867 1.00 95.06 98 PRO A O 1
ATOM 711 N N . ILE A 1 99 ? 7.964 0.804 -13.029 1.00 96.12 99 ILE A N 1
ATOM 712 C CA . ILE A 1 99 ? 6.734 1.534 -12.694 1.00 96.12 99 ILE A CA 1
ATOM 713 C C . ILE A 1 99 ? 5.911 1.793 -13.959 1.00 96.12 99 ILE A C 1
ATOM 715 O O . ILE A 1 99 ? 4.703 1.554 -13.966 1.00 96.12 99 ILE A O 1
ATOM 719 N N . SER A 1 100 ? 6.546 2.312 -15.014 1.00 95.06 100 SER A N 1
ATOM 720 C CA . SER A 1 100 ? 5.855 2.837 -16.201 1.00 95.06 100 SER A CA 1
ATOM 721 C C . SER A 1 100 ? 5.995 1.991 -17.464 1.00 95.06 100 SER A C 1
ATOM 723 O O . SER A 1 100 ? 5.252 2.229 -18.414 1.00 95.06 100 SER A O 1
ATOM 725 N N . GLY A 1 101 ? 6.950 1.062 -17.508 1.00 93.44 101 GLY A N 1
ATOM 726 C CA . GLY A 1 101 ? 7.302 0.313 -18.716 1.00 93.44 101 GLY A CA 1
ATOM 727 C C . GLY A 1 101 ? 8.141 1.110 -19.718 1.00 93.44 101 GLY A C 1
ATOM 728 O O . GLY A 1 101 ? 8.391 0.637 -20.823 1.00 93.44 101 GLY A O 1
ATOM 729 N N . ALA A 1 102 ? 8.553 2.334 -19.368 1.00 92.44 102 ALA A N 1
ATOM 730 C CA . ALA A 1 102 ? 9.354 3.180 -20.246 1.00 92.44 102 ALA A CA 1
ATOM 731 C C . ALA A 1 102 ? 10.757 2.596 -20.453 1.00 92.44 102 ALA A C 1
ATOM 733 O O . ALA A 1 102 ? 11.399 2.167 -19.494 1.00 92.44 102 ALA A O 1
ATOM 734 N N . CYS A 1 103 ? 11.234 2.633 -21.694 1.00 91.69 103 CYS A N 1
ATOM 735 C CA . CYS A 1 103 ? 12.545 2.118 -22.062 1.00 91.69 103 CYS A CA 1
ATOM 736 C C . CYS A 1 103 ? 13.613 3.207 -21.948 1.00 91.69 103 CYS A C 1
ATOM 738 O O . CYS A 1 103 ? 13.457 4.317 -22.462 1.00 91.69 103 CYS A O 1
ATOM 740 N N . GLU A 1 104 ? 14.719 2.874 -21.296 1.00 88.06 104 GLU A N 1
ATOM 741 C CA . GLU A 1 104 ? 15.935 3.676 -21.281 1.00 88.06 104 GLU A CA 1
ATOM 742 C C . GLU A 1 104 ? 16.951 3.042 -22.233 1.00 88.06 104 GLU A C 1
ATOM 744 O O . GLU A 1 104 ? 17.470 1.948 -21.997 1.00 88.06 104 GLU A O 1
ATOM 749 N N . CYS A 1 105 ? 17.198 3.724 -23.354 1.00 82.31 105 CYS A N 1
ATOM 750 C CA . CYS A 1 105 ? 18.074 3.225 -24.406 1.00 82.31 105 CYS A CA 1
ATOM 751 C C . CYS A 1 105 ? 19.514 3.044 -23.911 1.00 82.31 105 CYS A C 1
ATOM 753 O O . CYS A 1 105 ? 20.086 3.928 -23.267 1.00 82.31 105 CYS A O 1
ATOM 755 N N . ALA A 1 106 ? 20.146 1.947 -24.331 1.00 81.50 106 ALA A N 1
ATOM 756 C CA . ALA A 1 106 ? 21.585 1.780 -24.186 1.00 81.50 106 ALA A CA 1
ATOM 757 C C . ALA A 1 106 ? 22.354 2.886 -24.952 1.00 81.50 106 ALA A C 1
ATOM 759 O O . ALA A 1 106 ? 21.855 3.417 -25.956 1.00 81.50 106 ALA A O 1
ATOM 760 N N . PRO A 1 107 ? 23.587 3.234 -24.532 1.00 81.06 107 PRO A N 1
ATOM 761 C CA . PRO A 1 107 ? 24.398 4.230 -25.224 1.00 81.06 107 PRO A CA 1
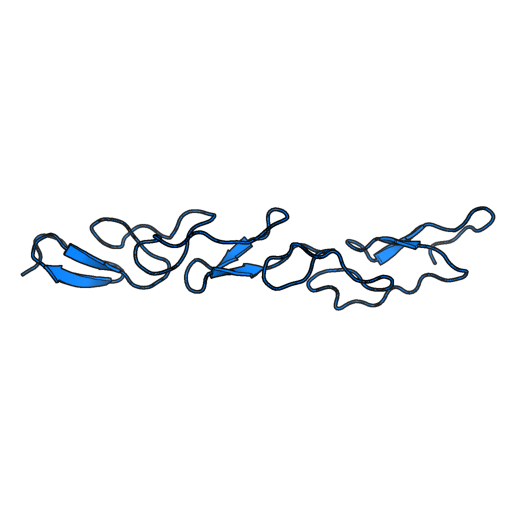ATOM 762 C C . PRO A 1 107 ? 24.519 3.940 -26.727 1.00 81.06 107 PRO A C 1
ATOM 764 O O . PRO A 1 107 ? 24.899 2.844 -27.131 1.00 81.06 107 PRO A O 1
ATOM 767 N N . GLY A 1 108 ? 24.212 4.938 -27.560 1.00 80.69 108 GLY A N 1
ATOM 768 C CA . GLY A 1 108 ? 24.248 4.819 -29.024 1.00 80.69 108 GLY A CA 1
ATOM 769 C C . GLY A 1 108 ? 22.893 4.545 -29.688 1.00 80.69 108 GLY A C 1
ATOM 770 O O . GLY A 1 108 ? 22.797 4.692 -30.904 1.00 80.69 108 GLY A O 1
ATOM 771 N N . TYR A 1 109 ? 21.845 4.249 -28.914 1.00 77.38 109 TYR A N 1
ATOM 772 C CA . TYR A 1 109 ? 20.483 4.040 -29.414 1.00 77.38 109 TYR A CA 1
ATOM 773 C C . TYR A 1 109 ? 19.564 5.221 -29.071 1.00 77.38 109 TYR A C 1
ATOM 775 O O . TYR A 1 109 ? 19.835 6.004 -28.158 1.00 77.38 109 TYR A O 1
ATOM 783 N N . ARG A 1 110 ? 18.494 5.395 -29.855 1.00 75.94 110 ARG A N 1
ATOM 784 C CA . ARG A 1 110 ? 17.463 6.425 -29.662 1.00 75.94 110 ARG A CA 1
ATOM 785 C C . ARG A 1 110 ? 16.121 5.874 -30.119 1.00 75.94 110 ARG A C 1
ATOM 787 O O . ARG A 1 110 ? 16.048 5.285 -31.192 1.00 75.94 110 ARG A O 1
ATOM 794 N N . GLY A 1 111 ? 15.069 6.163 -29.372 1.00 76.38 111 GLY A N 1
ATOM 795 C CA . GLY A 1 111 ? 13.716 5.749 -29.718 1.00 76.38 111 GLY A CA 1
ATOM 796 C C . GLY A 1 111 ? 12.872 5.543 -28.465 1.00 76.38 111 GLY A C 1
ATOM 797 O O . GLY A 1 111 ? 13.386 5.687 -27.359 1.00 76.38 111 GLY A O 1
ATOM 798 N N . PRO A 1 112 ? 11.571 5.264 -28.630 1.00 70.25 112 PRO A N 1
ATOM 799 C CA . PRO A 1 112 ? 10.686 4.938 -27.516 1.00 70.25 112 PRO A CA 1
ATOM 800 C C . PRO A 1 112 ? 10.775 3.469 -27.052 1.00 70.25 112 PRO A C 1
ATOM 802 O O . PRO A 1 112 ? 10.142 3.144 -26.050 1.00 70.25 112 PRO A O 1
ATOM 805 N N . LEU A 1 113 ? 11.502 2.605 -27.776 1.00 67.44 113 LEU A N 1
ATOM 806 C CA . LEU A 1 113 ? 11.667 1.167 -27.523 1.00 67.44 113 LEU A CA 1
ATOM 807 C C . LEU A 1 113 ? 13.151 0.797 -27.476 1.00 67.44 113 LEU A C 1
ATOM 809 O O . LEU A 1 113 ? 13.925 1.400 -28.259 1.00 67.44 113 LEU A O 1
#

Foldseek 3Di:
DACDAQPQFDDPDNQCTWHAKQFADSRRPHGADWQFIDINSPDGALAPPPFGADRRPSFTFEAKQFADRRRPHGADWQFIDGNSPDGAPDPPPFGADRHPSFTHDDPPDDDRD

pLDDT: mean 93.48, std 6.15, range [67.44, 98.38]

Organism: Trichonephila clavata (NCBI:txid2740835)

Secondary structure (DSSP, 8-state):
--SS--TTEEEEETTEEEEPTTEESTTS-EEPPTTEESGGG-EEP---TT-EE-TTT--EEPPTTEESTTS-EEPPTTEESGGG-EEP---TT-EE-TTT--EEPPTT--S--

InterPro domains:
  IPR000742 EGF-like domain [PS00022] (17-28)
  IPR000742 EGF-like domain [PS00022] (60-71)
  IPR000742 EGF-like domain [SM00181] (1-29)
  IPR000742 EGF-like domain [SM00181] (40-72)
  IPR000742 EGF-like domain [SM00181] (83-111)
  IPR002049 Laminin-type EGF domain [PF00053] (45-90)
  IPR042635 MEGF10/SREC1/2-like [PTHR24043] (2-112)
  IPR057138 Platelet endothelial aggregation receptor 1-like, EGF domain [PF23301] (2-42)

Radius of gyration: 21.86 Å; chains: 1; bounding box: 50×17×60 Å

Sequence (113 aa):
YCTNSCIHGICVGPEECECQPGFGGPTCNISCPSGKYGSQCERDCICQNKALCDPVTGACACKPGWQGSDCSEPCDDGYYGYHCEQECRCENGASCNPISGACECAPGYRGPL